Protein AF-A0A392RH04-F1 (afdb_monomer_lite)

Structure (mmCIF, N/CA/C/O backbone):
data_AF-A0A392RH04-F1
#
_entry.id   AF-A0A392RH04-F1
#
loop_
_atom_site.group_PDB
_atom_site.id
_atom_site.type_symbol
_atom_site.label_atom_id
_atom_site.label_alt_id
_atom_site.label_comp_id
_atom_site.label_asym_id
_atom_site.label_entity_id
_atom_site.label_seq_id
_atom_site.pdbx_PDB_ins_code
_atom_site.Cartn_x
_atom_site.Cartn_y
_atom_site.Cartn_z
_atom_site.occupancy
_atom_site.B_iso_or_equiv
_atom_site.auth_seq_id
_atom_site.auth_comp_id
_atom_site.auth_asym_id
_atom_site.auth_atom_id
_atom_site.pdbx_PDB_model_num
ATOM 1 N N . ASN A 1 1 ? 19.689 -13.729 -15.328 1.00 74.62 1 ASN A N 1
ATOM 2 C CA . ASN A 1 1 ? 21.089 -13.283 -15.129 1.00 74.62 1 ASN A CA 1
ATOM 3 C C . ASN A 1 1 ? 21.130 -12.237 -14.007 1.00 74.62 1 ASN A C 1
ATOM 5 O O . ASN A 1 1 ? 20.726 -11.104 -14.242 1.00 74.62 1 ASN A O 1
ATOM 9 N N . PRO A 1 2 ? 21.570 -12.593 -12.789 1.00 84.75 2 PRO A N 1
ATOM 10 C CA . PRO A 1 2 ? 21.474 -11.733 -11.601 1.00 84.75 2 PRO A CA 1
ATOM 11 C C . PRO A 1 2 ? 22.325 -10.453 -11.661 1.00 84.75 2 PRO A C 1
ATOM 13 O O . PRO A 1 2 ? 22.016 -9.489 -10.966 1.00 84.75 2 PRO A O 1
ATOM 16 N N . ARG A 1 3 ? 23.373 -10.403 -12.498 1.00 90.00 3 ARG A N 1
ATOM 17 C CA . ARG A 1 3 ? 24.199 -9.193 -12.664 1.00 90.00 3 ARG A CA 1
ATOM 18 C C . ARG A 1 3 ? 23.458 -8.082 -13.411 1.00 90.00 3 ARG A C 1
ATOM 20 O O . ARG A 1 3 ? 23.537 -6.937 -12.988 1.00 90.00 3 ARG A O 1
ATOM 27 N N . LEU A 1 4 ? 22.695 -8.430 -14.452 1.00 89.50 4 LEU A N 1
ATOM 28 C CA . LEU A 1 4 ? 21.874 -7.470 -15.205 1.00 89.50 4 LEU A CA 1
ATOM 29 C C . LEU A 1 4 ? 20.782 -6.852 -14.328 1.00 89.50 4 LEU A C 1
ATOM 31 O O . LEU A 1 4 ? 20.567 -5.649 -14.366 1.00 89.50 4 LEU A O 1
ATOM 35 N N . VAL A 1 5 ? 20.139 -7.676 -13.497 1.00 88.06 5 VAL A N 1
ATOM 36 C CA . VAL A 1 5 ? 19.092 -7.224 -12.570 1.00 88.06 5 VAL A CA 1
ATOM 37 C C . VAL A 1 5 ? 19.654 -6.217 -11.564 1.00 88.06 5 VAL A C 1
ATOM 39 O O . VAL A 1 5 ? 19.061 -5.167 -11.346 1.00 88.06 5 VAL A O 1
ATOM 42 N N . ARG A 1 6 ? 20.829 -6.498 -10.983 1.00 90.94 6 ARG A N 1
ATOM 43 C CA . ARG A 1 6 ? 21.493 -5.563 -10.059 1.00 90.94 6 ARG A CA 1
ATOM 44 C C . ARG A 1 6 ? 21.882 -4.248 -10.733 1.00 90.94 6 ARG A C 1
ATOM 46 O O . ARG A 1 6 ? 21.682 -3.200 -10.136 1.00 90.94 6 ARG A O 1
ATOM 53 N N . GLU A 1 7 ? 22.425 -4.309 -11.947 1.00 92.12 7 GLU A N 1
ATOM 54 C CA . GLU A 1 7 ? 22.806 -3.126 -12.732 1.00 92.12 7 GLU A CA 1
ATOM 55 C C . GLU A 1 7 ? 21.584 -2.252 -13.047 1.00 92.12 7 GLU A C 1
ATOM 57 O O . GLU A 1 7 ? 21.612 -1.050 -12.799 1.00 92.12 7 GLU A O 1
ATOM 62 N N . PHE A 1 8 ? 20.479 -2.866 -13.481 1.00 92.50 8 PHE A N 1
ATOM 63 C CA . PHE A 1 8 ? 19.207 -2.175 -13.684 1.00 92.50 8 PHE A CA 1
ATOM 64 C C . PHE A 1 8 ? 18.742 -1.443 -12.418 1.00 92.50 8 PHE A C 1
ATOM 66 O O . PHE A 1 8 ? 18.518 -0.237 -12.462 1.00 92.50 8 PHE A O 1
ATOM 73 N N . TYR A 1 9 ? 18.642 -2.142 -11.279 1.00 90.31 9 TYR A N 1
ATOM 74 C CA . TYR A 1 9 ? 18.170 -1.525 -10.035 1.00 90.31 9 TYR A CA 1
ATOM 75 C C . TYR A 1 9 ? 19.097 -0.420 -9.526 1.00 90.31 9 TYR A C 1
ATOM 77 O O . TYR A 1 9 ? 18.605 0.580 -9.014 1.00 90.31 9 TYR A O 1
ATOM 85 N N . ALA A 1 10 ? 20.416 -0.574 -9.673 1.00 89.94 10 ALA A N 1
ATOM 86 C CA . ALA A 1 10 ? 21.372 0.461 -9.287 1.00 89.94 10 ALA A CA 1
ATOM 87 C C . ALA A 1 10 ? 21.180 1.746 -10.109 1.00 89.94 10 ALA A C 1
ATOM 89 O O . ALA A 1 10 ? 21.221 2.836 -9.547 1.00 89.94 10 ALA A O 1
ATOM 90 N N . ASN A 1 11 ? 20.917 1.612 -11.411 1.00 90.12 11 ASN A N 1
ATOM 91 C CA . ASN A 1 11 ? 20.726 2.748 -12.313 1.00 90.12 11 ASN A CA 1
ATOM 92 C C . ASN A 1 11 ? 19.323 3.367 -12.190 1.00 90.12 11 ASN A C 1
ATOM 94 O O . ASN A 1 11 ? 19.161 4.567 -12.388 1.00 90.12 11 ASN A O 1
ATOM 98 N N . ALA A 1 12 ? 18.308 2.564 -11.861 1.00 88.25 12 ALA A N 1
ATOM 99 C CA . ALA A 1 12 ? 16.922 3.011 -11.706 1.00 88.25 12 ALA A CA 1
ATOM 100 C C . ALA A 1 12 ? 16.623 3.607 -10.319 1.00 88.25 12 ALA A C 1
ATOM 102 O O . ALA A 1 12 ? 15.554 4.183 -10.107 1.00 88.25 12 ALA A O 1
ATOM 103 N N . PHE A 1 13 ? 17.537 3.478 -9.354 1.00 83.81 13 PHE A N 1
ATOM 104 C CA . PHE A 1 13 ? 17.332 3.980 -8.000 1.00 83.81 13 PHE A CA 1
ATOM 105 C C . PHE A 1 13 ? 17.426 5.511 -7.941 1.00 83.81 13 PHE A C 1
ATOM 107 O O . PHE A 1 13 ? 18.489 6.094 -8.143 1.00 83.81 13 PHE A O 1
ATOM 114 N N . HIS A 1 14 ? 16.320 6.163 -7.580 1.00 78.56 14 HIS A N 1
ATOM 115 C CA . HIS A 1 14 ? 16.242 7.612 -7.392 1.00 78.56 14 HIS A CA 1
ATOM 116 C C . HIS A 1 14 ? 15.816 7.947 -5.959 1.00 78.56 14 HIS A C 1
ATOM 118 O O . HIS A 1 14 ? 15.017 7.240 -5.342 1.00 78.56 14 HIS A O 1
ATOM 124 N N . LYS A 1 15 ? 16.334 9.054 -5.410 1.00 71.38 15 LYS A N 1
ATOM 125 C CA . LYS A 1 15 ? 15.873 9.568 -4.111 1.00 71.38 15 LYS A CA 1
ATOM 126 C C . LYS A 1 15 ? 14.423 10.048 -4.225 1.00 71.38 15 LYS A C 1
ATOM 128 O O . LYS A 1 15 ? 14.025 10.614 -5.242 1.00 71.38 15 LYS A O 1
ATOM 133 N N . LYS A 1 16 ? 13.647 9.863 -3.154 1.00 66.19 16 LYS A N 1
ATOM 134 C CA . LYS A 1 16 ? 12.253 10.322 -3.073 1.00 66.19 16 LYS A CA 1
ATOM 135 C C . LYS A 1 16 ? 12.166 11.819 -3.412 1.00 66.19 16 LYS A C 1
ATOM 137 O O . LYS A 1 16 ? 12.874 12.618 -2.808 1.00 66.19 16 LYS A O 1
ATOM 142 N N . GLY A 1 17 ? 11.299 12.175 -4.361 1.00 67.19 17 GLY A N 1
ATOM 143 C CA . GLY A 1 17 ? 11.075 13.559 -4.804 1.00 67.19 17 GLY A CA 1
ATOM 144 C C . GLY A 1 17 ? 11.877 13.997 -6.035 1.00 67.19 17 GLY A C 1
ATOM 145 O O . GLY A 1 17 ? 11.673 15.109 -6.509 1.00 67.19 17 GLY A O 1
ATOM 146 N N . VAL A 1 18 ? 12.754 13.147 -6.578 1.00 77.06 18 VAL A N 1
ATOM 147 C CA . VAL A 1 18 ? 13.440 13.421 -7.850 1.00 77.06 18 VAL A CA 1
ATOM 148 C C . VAL A 1 18 ? 12.521 13.065 -9.019 1.00 77.06 18 VAL A C 1
ATOM 150 O O . VAL A 1 18 ? 11.980 11.961 -9.072 1.00 77.06 18 VAL A O 1
ATOM 153 N N . VAL A 1 19 ? 12.361 13.995 -9.964 1.00 73.00 19 VAL A N 1
ATOM 154 C CA . VAL A 1 19 ? 11.685 13.732 -11.241 1.00 73.00 19 VAL A CA 1
ATOM 155 C C . VAL A 1 19 ? 12.583 12.818 -12.075 1.00 73.00 19 VAL A C 1
ATOM 157 O O . VAL A 1 19 ? 13.723 13.171 -12.364 1.00 73.00 19 VAL A O 1
ATOM 160 N N . THR A 1 20 ? 12.079 11.640 -12.434 1.00 79.44 20 THR A N 1
ATOM 161 C CA . THR A 1 20 ? 12.759 10.670 -13.302 1.00 79.44 20 THR A CA 1
ATOM 162 C C . THR A 1 20 ? 12.007 10.557 -14.624 1.00 79.44 20 THR A C 1
ATOM 164 O O . THR A 1 20 ? 10.784 10.690 -14.662 1.00 79.44 20 THR A O 1
ATOM 167 N N . ASP A 1 21 ? 12.733 10.323 -15.713 1.00 88.00 21 ASP A N 1
ATOM 168 C CA . ASP A 1 21 ? 12.168 10.027 -17.032 1.00 88.00 21 ASP A CA 1
ATOM 169 C C . ASP A 1 21 ? 11.893 8.525 -17.232 1.00 88.00 21 ASP A C 1
ATOM 171 O O . ASP A 1 21 ? 11.457 8.120 -18.308 1.00 88.00 21 ASP A O 1
ATOM 175 N N . TYR A 1 22 ? 12.127 7.714 -16.190 1.00 90.38 22 TYR A N 1
ATOM 176 C CA . TYR A 1 22 ? 11.970 6.261 -16.179 1.00 90.38 22 TYR A CA 1
ATOM 177 C C . TYR A 1 22 ? 12.788 5.542 -17.262 1.00 90.38 22 TYR A C 1
ATOM 179 O O . TYR A 1 22 ? 12.362 4.510 -17.783 1.00 90.38 22 TYR A O 1
ATOM 187 N N . LYS A 1 23 ? 13.980 6.055 -17.595 1.00 93.81 23 LYS A N 1
ATOM 188 C CA . LYS A 1 23 ? 14.876 5.442 -18.585 1.00 93.81 23 LYS A CA 1
ATOM 189 C C . LYS A 1 23 ? 16.275 5.221 -18.024 1.00 93.81 23 LYS A C 1
ATOM 191 O O . LYS A 1 23 ? 16.858 6.103 -17.405 1.00 93.81 23 LYS A O 1
ATOM 196 N N . VAL A 1 24 ? 16.834 4.032 -18.239 1.00 94.06 24 VAL A N 1
ATOM 197 C CA . VAL A 1 24 ? 18.192 3.676 -17.789 1.00 94.06 24 VAL A CA 1
ATOM 198 C C . VAL A 1 24 ? 18.937 2.884 -18.844 1.00 94.06 24 VAL A C 1
ATOM 200 O O . VAL A 1 24 ? 18.338 2.121 -19.590 1.00 94.06 24 VAL A O 1
ATOM 203 N N . TYR A 1 25 ? 20.260 3.006 -18.876 1.00 93.94 25 TYR A N 1
ATOM 204 C CA . TYR A 1 25 ? 21.089 2.118 -19.684 1.00 93.94 25 TYR A CA 1
ATOM 205 C C . TYR A 1 25 ? 21.510 0.890 -18.880 1.00 93.94 25 TYR A C 1
ATOM 207 O O . TYR A 1 25 ? 21.962 1.008 -17.743 1.00 93.94 25 TYR A O 1
ATOM 215 N N . VAL A 1 26 ? 21.416 -0.288 -19.489 1.00 93.75 26 VAL A N 1
ATOM 216 C CA . VAL A 1 26 ? 21.989 -1.537 -18.977 1.00 93.75 26 VAL A CA 1
ATOM 217 C C . VAL A 1 26 ? 22.819 -2.132 -20.100 1.00 93.75 26 VAL A C 1
ATOM 219 O O . VAL A 1 26 ? 22.287 -2.440 -21.164 1.00 93.75 26 VAL A O 1
ATOM 222 N N . ARG A 1 27 ? 24.137 -2.256 -19.904 1.00 93.75 27 ARG A N 1
ATOM 223 C CA . ARG A 1 27 ? 25.064 -2.737 -20.952 1.00 93.75 27 ARG A CA 1
ATOM 224 C C . ARG A 1 27 ? 24.933 -2.010 -22.301 1.00 93.75 27 ARG A C 1
ATOM 226 O O . ARG A 1 27 ? 25.047 -2.628 -23.353 1.00 93.75 27 ARG A O 1
ATOM 233 N N . GLY A 1 28 ? 24.688 -0.700 -22.267 1.00 92.56 28 GLY A N 1
ATOM 234 C CA . GLY A 1 28 ? 24.518 0.126 -23.469 1.00 92.56 28 GLY A CA 1
ATOM 235 C C . GLY A 1 28 ? 23.138 0.024 -24.129 1.00 92.56 28 GLY A C 1
ATOM 236 O O . GLY A 1 28 ? 22.887 0.724 -25.103 1.00 92.56 28 GLY A O 1
ATOM 237 N N . VAL A 1 29 ? 22.222 -0.783 -23.584 1.00 93.44 29 VAL A N 1
ATOM 238 C CA . VAL A 1 29 ? 20.823 -0.852 -24.024 1.00 93.44 29 VAL A CA 1
ATOM 239 C C . VAL A 1 29 ? 19.986 0.110 -23.192 1.00 93.44 29 VAL A C 1
ATOM 241 O O . VAL A 1 29 ? 20.006 0.026 -21.965 1.00 93.44 29 VAL A O 1
ATOM 244 N N . LEU A 1 30 ? 19.247 1.005 -23.848 1.00 94.38 30 LEU A N 1
ATOM 245 C CA . LEU A 1 30 ? 18.280 1.880 -23.189 1.00 94.38 30 LEU A CA 1
ATOM 246 C C . LEU A 1 30 ? 17.032 1.076 -22.806 1.00 94.38 30 LEU A C 1
ATOM 248 O O . LEU A 1 30 ? 16.389 0.471 -23.661 1.00 94.38 30 LEU A O 1
ATOM 252 N N . VAL A 1 31 ? 16.691 1.091 -21.525 1.00 93.62 31 VAL A N 1
ATOM 253 C CA . VAL A 1 31 ? 15.526 0.430 -20.942 1.00 93.62 31 VAL A CA 1
ATOM 254 C C . VAL A 1 31 ? 14.568 1.503 -20.443 1.00 93.62 31 VAL A C 1
ATOM 256 O O . VAL A 1 31 ? 14.894 2.234 -19.509 1.00 93.62 31 VAL A O 1
ATOM 259 N N . ASP A 1 32 ? 13.392 1.581 -21.063 1.00 94.06 32 ASP A N 1
ATOM 260 C CA . ASP A 1 32 ? 12.251 2.355 -20.569 1.00 94.06 32 ASP A CA 1
ATOM 261 C C . ASP A 1 32 ? 11.452 1.477 -19.600 1.00 94.06 32 ASP A C 1
ATOM 263 O O . ASP A 1 32 ? 10.960 0.410 -19.970 1.00 94.06 32 ASP A O 1
ATOM 267 N N . TYR A 1 33 ? 11.385 1.898 -18.340 1.00 91.88 33 TYR A N 1
ATOM 268 C CA . TYR A 1 33 ? 10.650 1.220 -17.274 1.00 91.88 33 TYR A CA 1
ATOM 269 C C . TYR A 1 33 ? 9.496 2.081 -16.751 1.00 91.88 33 TYR A C 1
ATOM 271 O O . TYR A 1 33 ? 9.061 1.929 -15.607 1.00 91.88 33 TYR A O 1
ATOM 279 N N . SER A 1 34 ? 8.980 2.990 -17.584 1.00 89.25 34 SER A N 1
ATOM 280 C CA . SER A 1 34 ? 7.752 3.715 -17.276 1.00 89.25 34 SER A CA 1
ATOM 281 C C . SER A 1 34 ? 6.593 2.741 -17.048 1.00 89.25 34 SER A C 1
ATOM 283 O O . SER A 1 34 ? 6.551 1.633 -17.591 1.00 89.25 34 SER A O 1
ATOM 285 N N . ALA A 1 35 ? 5.600 3.169 -16.263 1.00 84.31 35 ALA A N 1
ATOM 286 C CA . ALA A 1 35 ? 4.410 2.357 -16.012 1.00 84.31 35 ALA A CA 1
ATOM 287 C C . ALA A 1 35 ? 3.716 1.932 -17.319 1.00 84.31 35 ALA A C 1
ATOM 289 O O . ALA A 1 35 ? 3.166 0.838 -17.398 1.00 84.31 35 ALA A O 1
ATOM 290 N N . TRP A 1 36 ? 3.758 2.772 -18.356 1.00 86.88 36 TRP A N 1
ATOM 291 C CA . TRP A 1 36 ? 3.198 2.449 -19.665 1.00 86.88 36 TRP A CA 1
ATOM 292 C C . TRP A 1 36 ? 3.920 1.270 -20.334 1.00 86.88 36 TRP A C 1
ATOM 294 O O . TRP A 1 36 ? 3.272 0.278 -20.673 1.00 86.88 36 TRP A O 1
ATOM 304 N N . GLU A 1 37 ? 5.247 1.343 -20.477 1.00 91.25 37 GLU A N 1
ATOM 305 C CA . GLU A 1 37 ? 6.024 0.296 -21.153 1.00 91.25 37 GLU A CA 1
ATOM 306 C C . GLU A 1 37 ? 6.050 -1.011 -20.357 1.00 91.25 37 GLU A C 1
ATOM 308 O O . GLU A 1 37 ? 5.930 -2.087 -20.942 1.00 91.25 37 GLU A O 1
ATOM 313 N N . LEU A 1 38 ? 6.093 -0.943 -19.023 1.00 89.88 38 LEU A N 1
ATOM 314 C CA . LEU A 1 38 ? 5.972 -2.136 -18.183 1.00 89.88 38 LEU A CA 1
ATOM 315 C C . LEU A 1 38 ? 4.622 -2.829 -18.371 1.00 89.88 38 LEU A C 1
ATOM 317 O O . LEU A 1 38 ? 4.580 -4.046 -18.540 1.00 89.88 38 LEU A O 1
ATOM 321 N N . ASN A 1 39 ? 3.521 -2.073 -18.387 1.00 87.56 39 ASN A N 1
ATOM 322 C CA . ASN A 1 39 ? 2.200 -2.664 -18.587 1.00 87.56 39 ASN A CA 1
ATOM 323 C C . ASN A 1 39 ? 2.038 -3.258 -19.986 1.00 87.56 39 ASN A C 1
ATOM 325 O O . ASN A 1 39 ? 1.497 -4.352 -20.139 1.00 87.56 39 ASN A O 1
ATOM 329 N N . ARG A 1 40 ? 2.574 -2.581 -21.006 1.00 88.94 40 A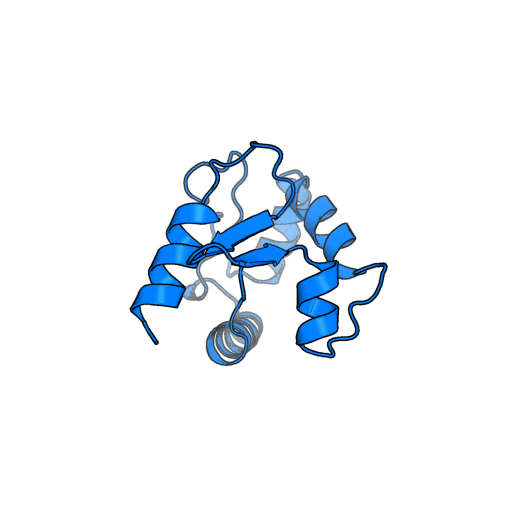RG A N 1
ATOM 330 C CA . ARG A 1 40 ? 2.635 -3.113 -22.369 1.00 88.94 40 ARG A CA 1
ATOM 331 C C . ARG A 1 40 ? 3.438 -4.414 -22.429 1.00 88.94 40 ARG A C 1
ATOM 333 O O . ARG A 1 40 ? 2.975 -5.373 -23.039 1.00 88.94 40 ARG A O 1
ATOM 340 N N . PHE A 1 41 ? 4.616 -4.453 -21.807 1.00 88.94 41 PHE A N 1
ATOM 341 C CA . PHE A 1 41 ? 5.491 -5.627 -21.782 1.00 88.94 41 PHE A CA 1
ATOM 342 C C . PHE A 1 41 ? 4.847 -6.819 -21.062 1.00 88.94 41 PHE A C 1
ATOM 344 O O . PHE A 1 41 ? 4.934 -7.947 -21.540 1.00 88.94 41 PHE A O 1
ATOM 351 N N . LEU A 1 42 ? 4.175 -6.570 -19.937 1.00 88.06 42 LEU A N 1
ATOM 352 C CA . LEU A 1 42 ? 3.495 -7.598 -19.144 1.00 88.06 42 LEU A CA 1
ATOM 353 C C . LEU A 1 42 ? 2.130 -8.009 -19.720 1.00 88.06 42 LEU A C 1
ATOM 355 O O . LEU A 1 42 ? 1.518 -8.950 -19.215 1.00 88.06 42 LEU A O 1
ATOM 359 N N . GLY A 1 43 ? 1.632 -7.312 -20.747 1.00 88.50 43 GLY A N 1
ATOM 360 C CA . GLY A 1 43 ? 0.284 -7.515 -21.283 1.00 88.50 43 GLY A CA 1
ATOM 361 C C . GLY A 1 43 ? -0.822 -7.157 -20.283 1.00 88.50 43 GLY A C 1
ATOM 362 O O . GLY A 1 43 ? -1.946 -7.646 -20.403 1.00 88.50 43 GLY A O 1
ATOM 363 N N . SER A 1 44 ? -0.516 -6.337 -19.276 1.00 83.12 44 SER A N 1
ATOM 364 C CA . SER A 1 44 ? -1.462 -5.950 -18.235 1.00 83.12 44 SER A CA 1
ATOM 365 C C . SER A 1 44 ? -2.352 -4.797 -18.693 1.00 83.12 44 SER A C 1
ATOM 367 O O . SER A 1 44 ? -1.893 -3.751 -19.151 1.00 83.12 44 SER A O 1
ATOM 369 N N . VAL A 1 45 ? -3.664 -4.965 -18.515 1.00 78.69 45 VAL A N 1
ATOM 370 C CA . VAL A 1 45 ? -4.643 -3.893 -18.713 1.00 78.69 45 VAL A CA 1
ATOM 371 C C . VAL A 1 45 ? -4.761 -3.112 -17.411 1.00 78.69 45 VAL A C 1
ATOM 373 O O . VAL A 1 45 ? -5.459 -3.527 -16.488 1.00 78.69 45 VAL A O 1
ATOM 376 N N . THR A 1 46 ? -4.070 -1.978 -17.317 1.00 69.25 46 THR A N 1
ATOM 377 C CA . THR A 1 46 ? -4.252 -1.056 -16.190 1.00 69.25 46 THR A CA 1
ATOM 378 C C . THR A 1 46 ? -5.428 -0.125 -16.476 1.00 69.25 46 THR A C 1
ATOM 380 O O . THR A 1 46 ? -5.405 0.599 -17.476 1.00 69.25 46 THR A O 1
ATOM 383 N N . PRO A 1 47 ? -6.461 -0.098 -15.618 1.00 71.44 47 PRO A N 1
ATOM 384 C CA . PRO A 1 47 ? -7.521 0.892 -15.730 1.00 71.44 47 PRO A CA 1
ATOM 385 C C . PRO A 1 47 ? -6.929 2.304 -15.673 1.00 71.44 47 PRO A C 1
ATOM 387 O O . PRO A 1 47 ? -6.150 2.605 -14.770 1.00 71.44 47 PRO A O 1
ATOM 390 N N . ARG A 1 48 ? -7.321 3.187 -16.605 1.00 70.62 48 ARG A N 1
ATOM 391 C CA . ARG A 1 48 ? -6.874 4.598 -16.610 1.00 70.62 48 ARG A CA 1
ATOM 392 C C . ARG A 1 48 ? -7.172 5.305 -15.286 1.00 70.62 48 ARG A C 1
ATOM 394 O O . 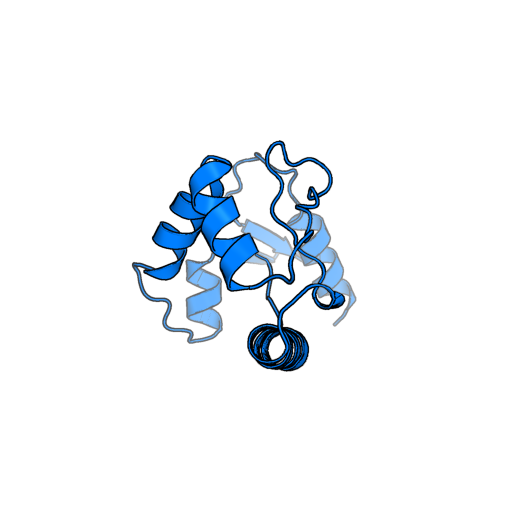ARG A 1 48 ? -6.391 6.141 -14.853 1.00 70.62 48 ARG A O 1
ATOM 401 N N . ASN A 1 49 ? -8.277 4.924 -14.645 1.00 71.06 49 ASN A N 1
ATOM 402 C CA . ASN A 1 49 ? -8.694 5.429 -13.348 1.00 71.06 49 ASN A CA 1
ATOM 403 C C . ASN A 1 49 ? -8.749 4.262 -12.361 1.00 71.06 49 ASN A C 1
ATOM 405 O O . ASN A 1 49 ? -9.581 3.363 -12.495 1.00 71.06 49 ASN A O 1
ATOM 409 N N . CYS A 1 50 ? -7.878 4.280 -11.354 1.00 73.81 50 CYS A N 1
ATOM 410 C CA . CYS A 1 50 ? -7.993 3.378 -10.217 1.00 73.81 50 CYS A CA 1
ATOM 411 C C . CYS A 1 50 ? -8.946 4.008 -9.196 1.00 73.81 50 CYS A C 1
ATOM 413 O O . CYS A 1 50 ? -8.567 4.947 -8.498 1.00 73.81 50 CYS A O 1
ATOM 415 N N . ALA A 1 51 ? -10.174 3.490 -9.093 1.00 75.75 51 ALA A N 1
ATOM 416 C CA . ALA A 1 51 ? -11.161 3.984 -8.126 1.00 75.75 51 ALA A CA 1
ATOM 417 C C . ALA A 1 51 ? -10.623 3.955 -6.681 1.00 75.75 51 ALA A C 1
ATOM 419 O O . ALA A 1 51 ? -10.905 4.847 -5.887 1.00 75.75 51 ALA A O 1
ATOM 420 N N . PHE A 1 52 ? -9.777 2.971 -6.362 1.00 77.56 52 PHE A N 1
ATOM 421 C CA . PHE A 1 52 ? -9.145 2.845 -5.050 1.00 77.56 52 PHE A CA 1
ATOM 422 C C . PHE A 1 52 ? -8.002 3.839 -4.815 1.00 77.56 52 PHE A C 1
ATOM 424 O O . PHE A 1 52 ? -7.707 4.135 -3.661 1.00 77.56 52 PHE A O 1
ATOM 431 N N . ALA A 1 53 ? -7.364 4.367 -5.866 1.00 77.25 53 ALA A N 1
ATOM 432 C CA . ALA A 1 53 ? -6.288 5.347 -5.708 1.00 77.25 53 ALA A CA 1
ATOM 433 C C . ALA A 1 53 ? -6.825 6.671 -5.154 1.00 77.25 53 ALA A C 1
ATOM 435 O O . ALA A 1 53 ? -6.263 7.189 -4.196 1.00 77.25 53 ALA A O 1
ATOM 436 N N . ALA A 1 54 ? -7.955 7.154 -5.681 1.00 78.12 54 ALA A N 1
ATOM 437 C CA . ALA A 1 54 ? -8.618 8.350 -5.159 1.00 78.12 54 ALA A CA 1
ATOM 438 C C . ALA A 1 54 ? -9.020 8.170 -3.686 1.00 78.12 54 ALA A C 1
ATOM 440 O O . ALA A 1 54 ? -8.672 8.986 -2.841 1.00 78.12 54 ALA A O 1
ATOM 441 N N . VAL A 1 55 ? -9.649 7.034 -3.355 1.00 81.31 55 VAL A N 1
ATOM 442 C CA . VAL A 1 55 ? -10.049 6.722 -1.973 1.00 81.31 55 VAL A CA 1
ATOM 443 C C . VAL A 1 55 ? -8.841 6.640 -1.035 1.00 81.31 55 VAL A C 1
ATOM 445 O O . VAL A 1 55 ? -8.907 7.120 0.094 1.00 81.31 55 VAL A O 1
ATOM 448 N N . ARG A 1 56 ? -7.726 6.048 -1.480 1.00 79.94 56 ARG A N 1
ATOM 449 C CA . ARG A 1 56 ? -6.485 5.985 -0.695 1.00 79.94 56 ARG A CA 1
ATOM 450 C C . ARG A 1 56 ? -5.962 7.386 -0.384 1.00 79.94 56 ARG A C 1
ATOM 452 O O . ARG A 1 56 ? -5.658 7.660 0.775 1.00 79.94 56 ARG A O 1
ATOM 459 N N . ASP A 1 57 ? -5.851 8.237 -1.400 1.00 79.56 57 ASP A N 1
ATOM 460 C CA . ASP A 1 57 ? -5.302 9.588 -1.259 1.00 79.56 57 ASP A CA 1
ATOM 461 C C . ASP A 1 57 ? -6.189 10.456 -0.351 1.00 79.56 57 ASP A C 1
ATOM 463 O O . ASP A 1 57 ? -5.684 11.244 0.452 1.00 79.56 57 ASP A O 1
ATOM 467 N N . ASP A 1 58 ? -7.507 10.259 -0.414 1.00 81.12 58 ASP A N 1
ATOM 468 C CA . ASP A 1 58 ? -8.459 10.910 0.483 1.00 81.12 58 ASP A CA 1
ATOM 469 C C . ASP A 1 58 ? -8.275 10.439 1.932 1.00 81.12 58 ASP A C 1
ATOM 471 O O . ASP A 1 58 ? -8.124 11.263 2.838 1.00 81.12 58 ASP A O 1
ATOM 475 N N . VAL A 1 59 ? -8.219 9.122 2.167 1.00 79.31 59 VAL A N 1
ATOM 476 C CA . VAL A 1 59 ? -8.031 8.541 3.509 1.00 79.31 59 VAL A CA 1
ATOM 477 C C . VAL A 1 59 ? -6.697 8.962 4.123 1.00 79.31 59 VAL A C 1
ATOM 479 O O . VAL A 1 59 ? -6.626 9.222 5.328 1.00 79.31 59 VAL A O 1
ATOM 482 N N . GLU A 1 60 ? -5.634 9.081 3.325 1.00 77.62 60 GLU A N 1
ATOM 483 C CA . GLU A 1 60 ? -4.322 9.537 3.793 1.00 77.62 60 GLU A CA 1
ATOM 484 C C . GLU A 1 60 ? -4.370 10.958 4.378 1.00 77.62 60 GLU A C 1
ATOM 486 O O . GLU A 1 60 ? -3.661 11.242 5.347 1.00 77.62 60 GLU A O 1
ATOM 491 N N . ARG A 1 61 ? -5.276 11.805 3.876 1.00 79.69 61 ARG A N 1
ATOM 492 C CA . ARG A 1 61 ? -5.499 13.183 4.343 1.00 79.69 61 ARG A CA 1
ATOM 493 C C . ARG A 1 61 ? -6.554 13.310 5.441 1.00 79.69 61 ARG A C 1
ATOM 495 O O . ARG A 1 61 ? -6.789 14.415 5.926 1.00 79.69 61 ARG A O 1
ATOM 502 N N . TRP A 1 62 ? -7.209 12.218 5.839 1.00 82.62 62 TRP A N 1
ATOM 503 C CA . TRP A 1 62 ? -8.246 12.284 6.868 1.00 82.62 62 TRP A CA 1
ATOM 504 C C . TRP A 1 62 ? -7.705 12.770 8.222 1.00 82.62 62 TRP A C 1
ATOM 506 O O . TRP A 1 62 ? -6.680 12.251 8.683 1.00 82.62 62 TRP A O 1
ATOM 516 N N . PRO A 1 63 ? -8.437 13.671 8.912 1.00 83.56 63 PRO A N 1
ATOM 517 C CA . PRO A 1 63 ? -8.165 13.995 10.306 1.00 83.56 63 PRO A CA 1
ATOM 518 C C . PRO A 1 63 ? -8.410 12.780 11.217 1.00 83.56 63 PRO A C 1
ATOM 520 O O . PRO A 1 63 ? -8.942 11.745 10.805 1.00 83.56 63 PRO A O 1
ATOM 523 N N . LEU A 1 64 ? -8.002 12.885 12.484 1.00 83.44 64 LEU A N 1
ATOM 524 C CA . LEU A 1 64 ? -8.026 11.751 13.413 1.00 83.44 64 LEU A CA 1
ATOM 525 C C . LEU A 1 64 ? -9.450 11.265 13.749 1.00 83.44 64 LEU A C 1
ATOM 527 O O . LEU A 1 64 ? -9.645 10.074 13.975 1.00 83.44 64 LEU A O 1
ATOM 531 N N . GLU A 1 65 ? -10.448 12.149 13.755 1.00 86.69 65 GLU A N 1
ATOM 532 C CA . GLU A 1 65 ? -11.839 11.825 14.113 1.00 86.69 65 GLU A CA 1
ATOM 533 C C . GLU A 1 65 ? -12.502 10.781 13.194 1.00 86.69 65 GLU A C 1
ATOM 535 O O . GLU A 1 65 ? -12.906 9.735 13.709 1.00 86.69 65 GLU A O 1
ATOM 540 N N . PRO A 1 66 ? -12.570 10.954 11.857 1.00 86.56 66 PRO A N 1
ATOM 541 C CA . PRO A 1 66 ? -13.119 9.922 10.971 1.00 86.56 66 PRO A CA 1
ATOM 542 C C . PRO A 1 66 ? -12.298 8.625 11.009 1.00 86.56 66 PRO A C 1
ATOM 544 O O . PRO A 1 66 ? -12.843 7.532 10.859 1.00 86.56 66 PRO A O 1
ATOM 547 N N . ARG A 1 67 ? -10.991 8.706 11.292 1.00 85.62 67 ARG A N 1
ATOM 548 C CA . ARG A 1 67 ? -10.161 7.512 11.506 1.00 85.62 67 ARG A CA 1
ATOM 549 C C . ARG A 1 67 ? -10.559 6.770 12.779 1.00 85.62 67 ARG A C 1
ATOM 551 O O . ARG A 1 67 ? -10.622 5.543 12.769 1.00 85.62 67 ARG A O 1
ATOM 558 N N . ASN A 1 68 ? -10.858 7.473 13.869 1.00 89.00 68 ASN A N 1
ATOM 559 C CA . ASN A 1 68 ? -11.272 6.835 15.118 1.00 89.00 68 ASN A CA 1
ATOM 560 C C . ASN A 1 68 ? -12.534 5.984 14.946 1.00 89.00 68 ASN A C 1
ATOM 562 O O . ASN A 1 68 ? -12.576 4.897 15.512 1.00 89.00 68 ASN A O 1
ATOM 566 N N . GLN A 1 69 ? -13.471 6.376 14.078 1.00 89.62 69 GLN A N 1
ATOM 567 C CA . GLN A 1 69 ? -14.635 5.542 13.752 1.00 89.62 69 GLN A CA 1
ATOM 568 C C . GLN A 1 69 ? -14.222 4.190 13.148 1.00 89.62 69 GLN A C 1
ATOM 570 O O . GLN A 1 69 ? -14.719 3.139 13.552 1.00 89.62 69 GLN A O 1
ATOM 575 N N . VAL A 1 70 ? -13.250 4.190 12.228 1.00 89.06 70 VAL A N 1
ATOM 576 C CA . VAL A 1 70 ? -12.688 2.955 11.652 1.00 89.06 70 VAL A CA 1
ATOM 577 C C . VAL A 1 70 ? -11.994 2.119 12.729 1.00 89.06 70 VAL A C 1
ATOM 579 O O . VAL A 1 70 ? -12.185 0.903 12.795 1.00 89.06 70 VAL A O 1
ATOM 582 N N . LYS A 1 71 ? -11.219 2.761 13.612 1.00 91.00 71 LYS A N 1
ATOM 583 C CA . LYS A 1 71 ? -10.546 2.088 14.729 1.00 91.00 71 LYS A CA 1
ATOM 584 C C . LYS A 1 71 ? -11.539 1.441 15.691 1.00 91.00 71 LYS A C 1
ATOM 586 O O . LYS A 1 71 ? -11.325 0.306 16.090 1.00 91.00 71 LYS A O 1
ATOM 591 N N . GLU A 1 72 ? -12.613 2.128 16.055 1.00 92.25 72 GLU A N 1
ATOM 592 C CA . GLU A 1 72 ? -13.652 1.625 16.963 1.00 92.25 72 GLU A CA 1
ATOM 593 C C . GLU A 1 72 ? -14.497 0.521 16.322 1.00 92.25 72 GLU A C 1
ATOM 595 O O . GLU A 1 72 ? -14.937 -0.423 16.991 1.00 92.25 72 GLU A O 1
ATOM 600 N N . PHE A 1 73 ? -14.692 0.596 15.006 1.00 93.06 73 PHE A N 1
ATOM 601 C CA . PHE A 1 73 ? -15.358 -0.449 14.247 1.00 93.06 73 PHE A CA 1
ATOM 602 C C . PHE A 1 73 ? -14.528 -1.740 14.225 1.00 93.06 73 PHE A C 1
ATOM 604 O O . PHE A 1 73 ? -15.047 -2.802 14.581 1.00 93.06 73 PHE A O 1
ATOM 611 N N . LEU A 1 74 ? -13.241 -1.650 13.873 1.00 93.88 74 LEU A N 1
ATOM 612 C CA . LEU A 1 74 ? -12.349 -2.803 13.696 1.00 93.88 74 LEU A CA 1
ATOM 613 C C . LEU A 1 74 ? -11.753 -3.329 15.009 1.00 93.88 74 LEU A C 1
ATOM 615 O O . LEU A 1 74 ? -11.620 -4.541 15.185 1.00 93.88 74 LEU A O 1
ATOM 619 N N . GLY A 1 75 ? -11.361 -2.428 15.904 1.00 93.38 75 GLY A N 1
ATOM 620 C CA . GLY A 1 75 ? -10.587 -2.686 17.114 1.00 93.38 75 GLY A CA 1
ATOM 621 C C . GLY A 1 75 ? -11.438 -2.992 18.340 1.00 93.38 75 GLY A C 1
ATOM 622 O O . GLY A 1 75 ? -12.615 -2.645 18.428 1.00 93.38 75 GLY A O 1
ATOM 623 N N . ARG A 1 76 ? -10.837 -3.659 19.321 1.00 94.00 76 ARG A N 1
ATOM 624 C CA . ARG A 1 76 ? -11.410 -3.847 20.659 1.00 94.00 76 ARG A CA 1
ATOM 625 C C . ARG A 1 76 ? -11.416 -2.519 21.432 1.00 94.00 76 ARG A C 1
ATOM 627 O O . ARG A 1 76 ? -10.640 -1.619 21.099 1.00 94.00 76 ARG A O 1
ATOM 634 N N . PRO A 1 77 ? -12.247 -2.379 22.479 1.00 92.81 77 PRO A N 1
ATOM 635 C CA . PRO A 1 77 ? -12.162 -1.230 23.377 1.00 92.81 77 PRO A CA 1
ATOM 636 C C . PRO A 1 77 ? -10.720 -1.008 23.859 1.00 92.81 77 PRO A C 1
ATOM 638 O O . PRO A 1 77 ? -10.040 -1.967 24.215 1.00 92.81 77 PRO A O 1
ATOM 641 N N . GLY A 1 78 ? -10.250 0.242 23.825 1.00 89.88 78 GLY A N 1
ATOM 642 C CA . GLY A 1 78 ? -8.872 0.598 24.192 1.00 89.88 78 GLY A CA 1
ATOM 643 C C . GLY A 1 78 ? -7.827 0.435 23.081 1.00 89.88 78 GLY A C 1
ATOM 644 O O . GLY A 1 78 ? -6.655 0.688 23.325 1.00 89.88 78 GLY A O 1
ATOM 645 N N . THR A 1 79 ? -8.222 0.055 21.860 1.00 92.94 79 THR A N 1
ATOM 646 C CA . THR A 1 79 ? -7.293 -0.011 20.720 1.00 92.94 79 THR A CA 1
ATOM 647 C C . THR A 1 79 ? -6.646 1.351 20.458 1.00 92.94 79 THR A C 1
ATOM 649 O O . THR A 1 79 ? -7.327 2.384 20.372 1.00 92.94 79 THR A O 1
ATOM 652 N N . GLU A 1 80 ? -5.331 1.347 20.264 1.00 90.19 80 GLU A N 1
ATOM 653 C CA . GLU A 1 80 ? -4.542 2.541 19.988 1.00 90.19 80 GLU A CA 1
ATOM 654 C C . GLU A 1 80 ? -4.107 2.634 18.528 1.00 90.19 80 GLU A C 1
ATOM 656 O O . GLU A 1 80 ? -3.969 1.654 17.795 1.00 90.19 80 GLU A O 1
ATOM 661 N N . TRP A 1 81 ? -3.889 3.874 18.114 1.00 88.88 81 TRP A N 1
ATOM 662 C CA . TRP A 1 81 ? -3.304 4.212 16.833 1.00 88.88 81 TRP A CA 1
ATOM 663 C C . TRP A 1 81 ? -1.778 4.209 16.952 1.00 88.88 81 TRP A C 1
ATOM 665 O O . TRP A 1 81 ? -1.210 4.878 17.812 1.00 88.88 81 TRP A O 1
ATOM 675 N N . HIS A 1 82 ? -1.098 3.523 16.041 1.00 84.56 82 HIS A N 1
ATOM 676 C CA . HIS A 1 82 ? 0.354 3.533 15.919 1.00 84.56 82 HIS A CA 1
ATOM 677 C C . HIS A 1 82 ? 0.799 4.332 14.692 1.00 84.56 82 HIS A C 1
ATOM 679 O O . HIS A 1 82 ? 0.174 4.299 13.625 1.00 84.56 82 HIS A O 1
ATOM 685 N N . LYS A 1 83 ? 1.914 5.052 14.836 1.00 76.38 83 LYS A N 1
ATOM 686 C CA . LYS A 1 83 ? 2.531 5.801 13.738 1.00 76.38 83 LYS A CA 1
ATOM 687 C C . LYS A 1 83 ? 3.374 4.895 12.847 1.00 76.38 83 LYS A C 1
ATOM 689 O O . LYS A 1 83 ? 4.011 3.950 13.311 1.00 76.38 83 LYS A O 1
ATOM 694 N N . TYR A 1 84 ? 3.390 5.211 11.557 1.00 66.94 84 TYR A N 1
ATOM 695 C CA . TYR A 1 84 ? 4.447 4.758 10.662 1.00 66.94 84 TYR A CA 1
ATOM 696 C C . TYR A 1 84 ? 5.682 5.639 10.867 1.00 66.94 84 TYR A C 1
ATOM 698 O O . TYR A 1 84 ? 5.541 6.848 11.055 1.00 66.94 84 TYR A O 1
ATOM 706 N N . SER A 1 85 ? 6.882 5.059 10.846 1.00 56.28 85 SER A N 1
ATOM 707 C CA . SER A 1 85 ? 8.126 5.820 10.983 1.00 56.28 85 SER A CA 1
ATOM 708 C C . SER A 1 85 ? 8.192 6.922 9.917 1.00 56.28 85 SER A C 1
ATOM 710 O O . SER A 1 85 ? 8.170 6.625 8.725 1.00 56.28 85 SER A O 1
ATOM 712 N N . GLY A 1 86 ? 8.244 8.187 10.347 1.00 63.97 86 GLY A N 1
ATOM 713 C CA . GLY A 1 86 ? 8.290 9.359 9.462 1.00 63.97 86 GLY A CA 1
ATOM 714 C C . GLY A 1 86 ? 6.935 9.904 8.986 1.00 63.97 86 GLY A C 1
ATOM 715 O O . GLY A 1 86 ? 6.927 10.825 8.178 1.00 63.97 86 GLY A O 1
ATOM 716 N N . GLY A 1 87 ? 5.805 9.365 9.457 1.00 64.38 87 GLY A N 1
ATOM 717 C CA . GLY A 1 87 ? 4.471 9.916 9.187 1.00 64.38 87 GLY A CA 1
ATOM 718 C C . GLY A 1 87 ? 3.976 10.844 10.302 1.00 64.38 87 GLY A C 1
ATOM 719 O O . GLY A 1 87 ? 4.136 10.541 11.487 1.00 64.38 87 GLY A O 1
ATOM 720 N N . GLU A 1 88 ? 3.329 11.953 9.936 1.00 65.88 88 GLU A N 1
ATOM 721 C CA . GLU A 1 88 ? 2.712 12.874 10.905 1.00 65.88 88 GLU A CA 1
ATOM 722 C C . GLU A 1 88 ? 1.461 12.262 11.551 1.00 65.88 88 GLU A C 1
ATOM 724 O O . GLU A 1 88 ? 1.279 12.335 12.773 1.00 65.88 88 GLU A O 1
ATOM 729 N N . HIS A 1 89 ? 0.652 11.568 10.745 1.00 70.12 89 HIS A N 1
ATOM 730 C CA . HIS A 1 89 ? -0.602 10.956 11.170 1.00 70.12 89 HIS A CA 1
ATOM 731 C C . HIS A 1 89 ? -0.443 9.459 11.447 1.00 70.12 89 HIS A C 1
ATOM 733 O O . HIS A 1 89 ? 0.173 8.742 10.651 1.00 70.12 89 HIS A O 1
ATOM 739 N N . PRO A 1 90 ? -1.012 8.940 12.547 1.00 74.81 90 PRO A N 1
ATOM 740 C CA . PRO A 1 90 ? -0.994 7.513 12.782 1.00 74.81 90 PRO A CA 1
ATOM 741 C C . PRO A 1 90 ? -1.913 6.782 11.798 1.00 74.81 90 PRO A C 1
ATOM 743 O O . PRO A 1 90 ? -3.011 7.241 11.475 1.00 74.81 90 PRO A O 1
ATOM 746 N N . THR A 1 91 ? -1.432 5.643 11.307 1.00 77.31 91 THR A N 1
ATOM 747 C CA . THR A 1 91 ? -2.065 4.869 10.226 1.00 77.31 91 THR A CA 1
ATOM 748 C C . THR A 1 91 ? -2.143 3.377 10.526 1.00 77.31 91 THR A C 1
ATOM 750 O O . THR A 1 91 ? -2.698 2.626 9.729 1.00 77.31 91 THR A O 1
ATOM 753 N N . LYS A 1 92 ? -1.597 2.913 11.658 1.00 84.81 92 LYS A N 1
ATOM 754 C CA . LYS A 1 92 ? -1.490 1.483 11.968 1.00 84.81 92 LYS A CA 1
ATOM 755 C C . LYS A 1 92 ? -2.281 1.106 13.211 1.00 84.81 92 LYS A C 1
ATOM 757 O O . LYS A 1 92 ? -2.233 1.804 14.214 1.00 84.81 92 LYS A O 1
ATOM 762 N N . ILE A 1 93 ? -2.924 -0.052 13.159 1.00 88.75 93 ILE A N 1
ATOM 763 C CA . ILE A 1 93 ? -3.512 -0.743 14.309 1.00 88.75 93 ILE A CA 1
ATOM 764 C C . ILE A 1 93 ? -2.893 -2.141 14.327 1.00 88.75 93 ILE A C 1
ATOM 766 O O . ILE A 1 93 ? -2.679 -2.730 13.262 1.00 88.75 93 ILE A O 1
ATOM 770 N N . ARG A 1 94 ? -2.566 -2.687 15.501 1.00 89.12 94 ARG A N 1
ATOM 771 C CA . ARG A 1 94 ? -2.046 -4.059 15.570 1.00 89.12 94 ARG A CA 1
ATOM 772 C C . ARG A 1 94 ? -3.166 -5.032 15.246 1.00 89.12 94 ARG A C 1
ATOM 774 O O . ARG A 1 94 ? -4.253 -4.940 15.799 1.00 89.12 94 ARG A O 1
ATOM 781 N N . LEU A 1 95 ? -2.868 -6.028 14.418 1.00 89.69 95 LEU A N 1
ATOM 782 C CA . LEU A 1 95 ? -3.839 -7.061 14.048 1.00 89.69 95 LEU A CA 1
ATOM 783 C C . LEU A 1 95 ? -4.381 -7.833 15.268 1.00 89.69 95 LEU A C 1
ATOM 785 O O . LEU A 1 95 ? -5.527 -8.272 15.269 1.00 89.69 95 LEU A O 1
ATOM 789 N N . GLY A 1 96 ? -3.574 -7.962 16.327 1.00 90.06 96 GLY A N 1
ATOM 790 C CA . GLY A 1 96 ? -3.988 -8.574 17.593 1.00 90.06 96 GLY A CA 1
ATOM 791 C C . GLY A 1 96 ? -5.108 -7.819 18.317 1.00 90.06 96 GLY A C 1
ATOM 792 O O . GLY A 1 96 ? -5.912 -8.455 18.998 1.00 90.06 96 GLY A O 1
ATOM 793 N N . ASP A 1 97 ? -5.212 -6.506 18.105 1.00 94.06 97 ASP A N 1
ATOM 794 C CA . 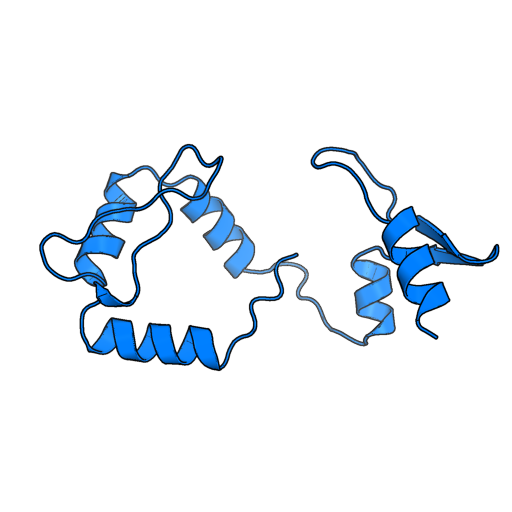ASP A 1 97 ? -6.174 -5.637 18.790 1.00 94.06 97 ASP A CA 1
ATOM 795 C C . ASP A 1 97 ? -7.543 -5.623 18.090 1.00 94.06 97 ASP A C 1
ATOM 797 O O . ASP A 1 97 ? -8.503 -5.035 18.585 1.00 94.06 97 ASP A O 1
ATOM 801 N N . PHE A 1 98 ? -7.677 -6.300 16.946 1.00 95.06 98 PHE A N 1
ATOM 802 C CA . PHE A 1 98 ? -8.921 -6.353 16.183 1.00 95.06 98 PHE A CA 1
ATOM 803 C C . PHE A 1 98 ? -9.976 -7.224 16.891 1.00 95.06 98 PHE A C 1
ATOM 805 O O . PHE A 1 98 ? -9.679 -8.201 17.598 1.00 95.06 98 PHE A O 1
ATOM 812 N N . LYS A 1 99 ? -11.251 -6.905 16.651 1.00 96.38 99 LYS A N 1
ATOM 813 C CA . LYS A 1 99 ? -12.387 -7.792 16.938 1.00 96.38 99 LYS A CA 1
ATOM 814 C C . LYS A 1 99 ? -12.243 -9.095 16.131 1.00 96.38 99 LYS A C 1
ATOM 816 O O . LYS A 1 99 ? -11.664 -9.063 15.046 1.00 96.38 99 LYS A O 1
ATOM 821 N N . PRO A 1 100 ? -12.790 -10.235 16.598 1.00 95.44 100 PRO A N 1
ATOM 822 C CA . PRO A 1 100 ? -12.547 -11.545 15.981 1.00 95.44 100 PRO A CA 1
ATOM 823 C C . PRO A 1 100 ? -12.801 -11.608 14.467 1.00 95.44 100 PRO A C 1
ATOM 825 O O . PRO A 1 100 ? -11.946 -12.086 13.728 1.00 95.44 100 PRO A O 1
ATOM 828 N N . VAL A 1 101 ? -13.929 -11.066 13.995 1.00 95.06 101 VAL A N 1
ATOM 829 C CA . VAL A 1 101 ? -14.276 -11.065 12.561 1.00 95.06 101 VAL A CA 1
ATOM 830 C C . VAL A 1 101 ? -13.301 -10.206 11.756 1.00 95.0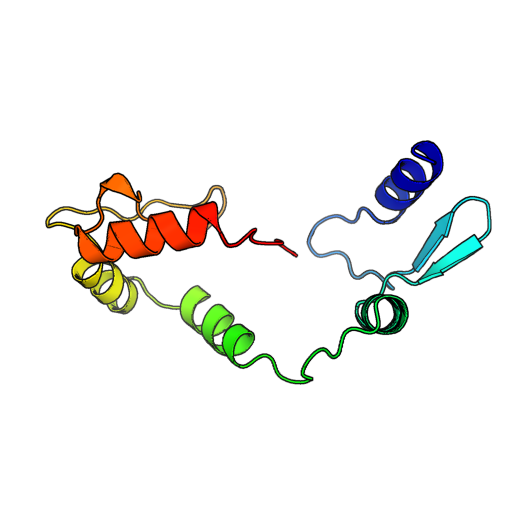6 101 VAL A C 1
ATOM 832 O O . VAL A 1 101 ? -12.751 -10.665 10.759 1.00 95.06 101 VAL A O 1
ATOM 835 N N . ALA A 1 102 ? -13.033 -8.980 12.212 1.00 93.62 102 ALA A N 1
ATOM 836 C CA . ALA A 1 102 ? -12.091 -8.079 11.553 1.00 93.62 102 ALA A CA 1
ATOM 837 C C . ALA A 1 102 ? -10.676 -8.679 11.506 1.00 93.62 102 ALA A C 1
ATOM 839 O O . ALA A 1 102 ? -9.980 -8.557 10.500 1.00 93.62 102 ALA A O 1
ATOM 840 N N . ARG A 1 103 ? -10.267 -9.374 12.572 1.00 94.12 103 ARG A N 1
ATOM 841 C CA . ARG A 1 103 ? -8.987 -10.078 12.640 1.00 94.12 103 ARG A CA 1
ATOM 842 C C . ARG A 1 103 ? -8.906 -11.214 11.625 1.00 94.12 103 ARG A C 1
ATOM 844 O O . ARG A 1 103 ? -7.894 -11.311 10.945 1.00 94.12 103 ARG A O 1
ATOM 851 N N . ALA A 1 104 ? -9.948 -12.035 11.497 1.00 93.38 104 ALA A N 1
ATOM 852 C CA . ALA A 1 104 ? -9.969 -13.136 10.533 1.00 93.38 104 ALA A CA 1
ATOM 853 C C . ALA A 1 104 ? -9.789 -12.623 9.095 1.00 93.38 104 ALA A C 1
ATOM 855 O O . ALA A 1 104 ? -8.961 -13.141 8.348 1.00 93.38 104 ALA A O 1
ATOM 856 N N . TRP A 1 105 ? -10.492 -11.544 8.739 1.00 92.50 105 TRP A N 1
ATOM 857 C CA . TRP A 1 105 ? -10.319 -10.878 7.447 1.00 92.50 105 TRP A CA 1
ATOM 858 C C . TRP A 1 105 ? -8.927 -10.266 7.280 1.00 92.50 105 TRP A C 1
ATOM 860 O O . TRP A 1 105 ? -8.302 -10.450 6.240 1.00 92.50 105 TRP A O 1
ATOM 870 N N . GLY A 1 106 ? -8.412 -9.579 8.302 1.00 89.56 106 GLY A N 1
ATOM 871 C CA . GLY A 1 106 ? -7.072 -8.994 8.267 1.00 89.56 106 GLY A CA 1
ATOM 872 C C . GLY A 1 106 ? -5.964 -10.043 8.121 1.00 89.56 106 GLY A C 1
ATOM 873 O O . GLY A 1 106 ? -5.036 -9.850 7.341 1.00 89.56 106 GLY A O 1
ATOM 874 N N . GLU A 1 107 ? -6.078 -11.180 8.813 1.00 90.69 107 GLU A N 1
ATOM 875 C CA . GLU A 1 107 ? -5.162 -12.318 8.677 1.00 90.69 107 GLU A CA 1
ATOM 876 C C . GLU A 1 107 ? -5.265 -12.961 7.293 1.00 90.69 107 GLU A C 1
ATOM 878 O O . GLU A 1 107 ? -4.238 -13.276 6.692 1.00 90.69 107 GLU A O 1
ATOM 883 N N . TRP A 1 108 ? -6.481 -13.123 6.764 1.00 90.25 108 TRP A N 1
ATOM 884 C CA . TRP A 1 108 ? -6.679 -13.626 5.409 1.00 90.25 108 TRP A CA 1
ATOM 885 C C . TRP A 1 108 ? -6.013 -12.707 4.378 1.00 90.25 108 TRP A C 1
ATOM 887 O O . TRP A 1 108 ? -5.231 -13.187 3.561 1.00 90.25 108 TRP A O 1
ATOM 897 N N . VAL A 1 109 ? -6.228 -11.390 4.460 1.00 85.44 109 VAL A N 1
ATOM 898 C CA . VAL A 1 109 ? -5.589 -10.410 3.567 1.00 85.44 109 VAL A CA 1
ATOM 899 C C . VAL A 1 109 ? -4.067 -10.467 3.686 1.00 85.44 109 VAL A C 1
ATOM 901 O O . VAL A 1 109 ? -3.393 -10.625 2.675 1.00 85.44 109 VAL A O 1
ATOM 904 N N . ALA A 1 110 ? -3.516 -10.408 4.901 1.00 82.69 110 ALA A N 1
ATOM 905 C CA . ALA A 1 110 ? -2.067 -10.388 5.116 1.00 82.69 110 ALA A CA 1
ATOM 906 C C . ALA A 1 110 ? -1.350 -11.661 4.630 1.00 82.69 110 ALA A C 1
ATOM 908 O O . ALA A 1 110 ? -0.155 -11.618 4.345 1.00 82.69 110 ALA A O 1
ATOM 909 N N . ARG A 1 111 ? -2.057 -12.797 4.566 1.00 82.56 111 ARG A N 1
ATOM 910 C CA . ARG A 1 111 ? -1.502 -14.086 4.124 1.00 82.56 111 ARG A CA 1
ATOM 911 C C . ARG A 1 111 ? -1.700 -14.360 2.636 1.00 82.56 111 ARG A C 1
ATOM 913 O O . ARG A 1 111 ? -0.908 -15.103 2.069 1.00 82.56 111 ARG A O 1
ATOM 920 N N . ASN A 1 112 ? -2.751 -13.810 2.028 1.00 80.56 112 ASN A N 1
ATOM 921 C CA . ASN A 1 112 ? -3.142 -14.144 0.655 1.00 80.56 112 ASN A CA 1
ATOM 922 C C . ASN A 1 112 ? -2.899 -13.009 -0.343 1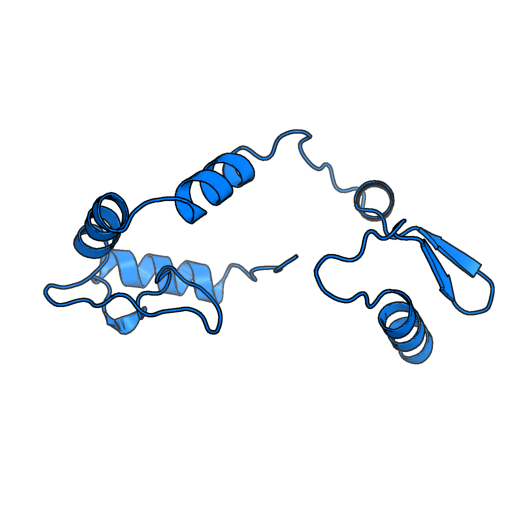.00 80.56 112 ASN A C 1
ATOM 924 O O . ASN A 1 112 ? -2.774 -13.269 -1.537 1.00 80.56 112 ASN A O 1
ATOM 928 N N . LEU A 1 113 ? -2.818 -11.761 0.118 1.00 78.50 113 LEU A N 1
ATOM 929 C CA . LEU A 1 113 ? -2.479 -10.619 -0.719 1.00 78.50 113 LEU A CA 1
ATOM 930 C C . LEU A 1 113 ? -1.035 -10.221 -0.422 1.00 78.50 113 LEU A C 1
ATOM 932 O O . LEU A 1 113 ? -0.704 -9.850 0.701 1.00 78.50 113 LEU A O 1
ATOM 936 N N . ILE A 1 114 ? -0.172 -10.284 -1.435 1.00 58.22 114 ILE A N 1
ATOM 937 C CA . ILE A 1 114 ? 1.152 -9.662 -1.380 1.00 58.22 114 ILE A CA 1
ATOM 938 C C . ILE A 1 114 ? 0.926 -8.184 -1.713 1.00 58.22 114 ILE A C 1
ATOM 940 O O . ILE A 1 114 ? 0.615 -7.886 -2.869 1.00 58.22 114 ILE A O 1
ATOM 944 N N . PRO A 1 115 ? 1.042 -7.239 -0.758 1.00 55.16 115 PRO A N 1
ATOM 945 C CA . PRO A 1 115 ? 1.073 -5.835 -1.119 1.00 55.16 115 PRO A CA 1
ATOM 946 C C . PRO A 1 115 ? 2.356 -5.603 -1.917 1.00 55.16 115 PRO A C 1
ATOM 948 O O . PRO A 1 115 ? 3.448 -5.506 -1.357 1.00 55.16 115 PRO A O 1
ATOM 951 N N . LEU A 1 116 ? 2.231 -5.540 -3.241 1.00 43.75 116 LEU A N 1
ATOM 952 C CA . LEU A 1 116 ? 3.250 -4.940 -4.087 1.00 43.75 116 LEU A CA 1
ATOM 953 C C . LEU A 1 116 ? 3.185 -3.439 -3.803 1.00 43.75 116 LEU A C 1
ATOM 955 O O . LEU A 1 116 ? 2.367 -2.715 -4.365 1.00 43.75 116 LEU A O 1
ATOM 959 N N . GLY A 1 117 ? 3.965 -3.000 -2.817 1.00 45.62 117 GLY A N 1
ATOM 960 C CA . GLY A 1 117 ? 4.219 -1.582 -2.620 1.00 45.62 117 GLY A CA 1
ATOM 961 C C . GLY A 1 117 ? 4.927 -1.057 -3.864 1.00 45.62 117 GLY A C 1
ATOM 962 O O . GLY A 1 117 ? 5.982 -1.582 -4.216 1.00 45.62 117 GLY A O 1
ATOM 963 N N . ASN A 1 118 ? 4.311 -0.080 -4.529 1.00 33.97 1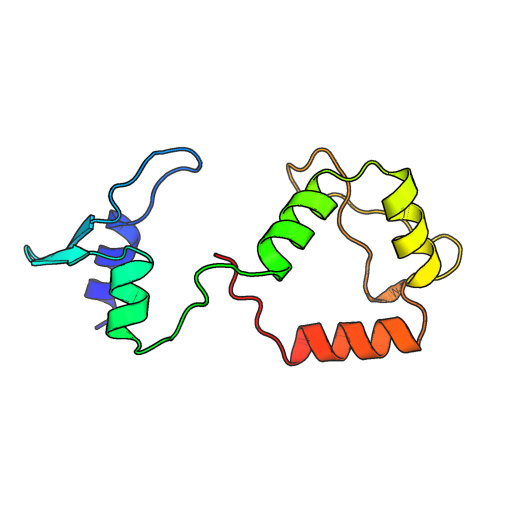18 ASN A N 1
ATOM 964 C CA . ASN A 1 118 ? 4.976 0.734 -5.546 1.00 33.97 118 ASN A CA 1
ATOM 965 C C . ASN A 1 118 ? 6.029 1.635 -4.897 1.00 33.97 118 ASN A C 1
ATOM 967 O O . ASN A 1 118 ? 5.741 2.162 -3.795 1.00 33.97 118 ASN A O 1
#

pLDDT: mean 83.32, std 11.51, range [33.97, 96.38]

Sequence (118 aa):
NPRLVREFYANAFHKKGVVTDYKVYVRGVLVDYSAWELNRFLGSVTPRNCAFAAVRDDVERWPLEPRNQVKEFLGRPGTEWHKYSGGEHPTKIRLGDFKPVARAWGEWVARNLIPLGN

Secondary structure (DSSP, 8-state):
-HHHHHHHHHHH---TT----SEEEETTEEEE--HHHHHHHHT----SS-HHHHHHHHHHT--HHHHHHHHHHHBPTT---BPPTT-SS--B--GGGB-HHHHHHHHHHHHH------

Foldseek 3Di:
DVVQVVQVCVQQDDDPPDDDPQWGDGPNDIDRPPPVVVCVVVVHDDDPDDPVVVVVVVVLPDDVVVVVVVCPQFFDPPWDFDCDVPDPDGDDTDLVRGDPVSSVVVVCCVVPPDPPDD

Radius of gyration: 19.61 Å; chains: 1; bounding box: 40×28×48 Å

Organism: NCBI:txid97028

InterPro domains:
  IPR046796 Putative plant retrotransposon-related domain [PF20167] (1-118)